Protein AF-A0A7G6T402-F1 (afdb_monomer_lite)

Sequence (61 aa):
MRVGFSDVLGAIEQLQKWTKHGLHWNRAMRVCIAALAGEASPQEARRCFRLAAKEEGRGSS
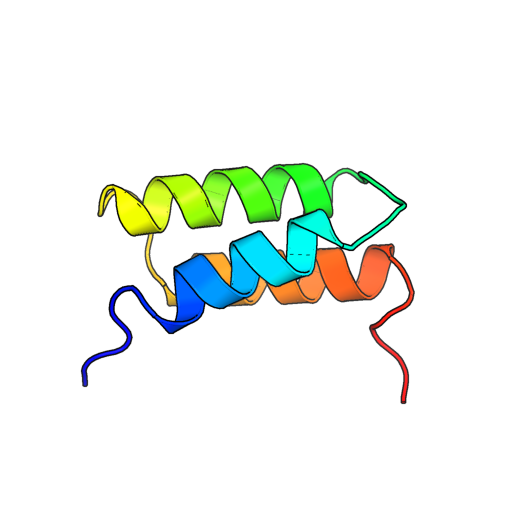
pLDDT: mean 82.83, std 14.96, range [35.19, 94.5]

Structure (mmCIF, N/CA/C/O backbone):
data_AF-A0A7G6T402-F1
#
_entry.id   AF-A0A7G6T402-F1
#
loop_
_atom_site.group_PDB
_atom_site.id
_atom_site.type_symbol
_atom_site.label_atom_id
_atom_site.label_alt_id
_atom_site.label_comp_id
_atom_site.label_asym_id
_atom_site.label_entity_id
_atom_site.label_seq_id
_atom_site.pdbx_PDB_ins_code
_atom_site.Cartn_x
_atom_site.Cartn_y
_atom_site.Cartn_z
_atom_site.occupancy
_atom_site.B_iso_or_equiv
_atom_site.auth_seq_id
_atom_site.auth_comp_id
_atom_site.auth_asym_id
_atom_site.auth_atom_id
_atom_site.pdbx_PDB_model_num
ATOM 1 N N . MET A 1 1 ? 1.514 -14.234 -17.127 1.00 35.19 1 MET A N 1
ATOM 2 C CA . MET A 1 1 ? 1.038 -13.686 -15.836 1.00 35.19 1 MET A CA 1
ATOM 3 C C . MET A 1 1 ? 1.231 -12.178 -15.869 1.00 35.19 1 MET A C 1
ATOM 5 O O . MET A 1 1 ? 2.369 -11.746 -15.959 1.00 35.19 1 MET A O 1
ATOM 9 N N . ARG A 1 2 ? 0.161 -11.376 -15.886 1.00 44.78 2 ARG A N 1
ATOM 10 C CA . ARG A 1 2 ? 0.267 -9.908 -15.887 1.00 44.78 2 ARG A CA 1
ATOM 11 C C . ARG A 1 2 ? -0.570 -9.372 -14.728 1.00 44.78 2 ARG A C 1
ATOM 13 O O . ARG A 1 2 ? -1.757 -9.139 -14.880 1.00 44.78 2 ARG A O 1
ATOM 20 N N . VAL A 1 3 ? 0.058 -9.252 -13.563 1.00 55.25 3 VAL A N 1
ATOM 21 C CA . VAL A 1 3 ? -0.485 -8.521 -12.411 1.00 55.25 3 VAL A CA 1
ATOM 22 C C . VAL A 1 3 ? 0.353 -7.256 -12.320 1.00 55.25 3 VAL A C 1
ATOM 24 O O . VAL A 1 3 ? 1.409 -7.276 -11.701 1.00 55.25 3 VAL A O 1
ATOM 27 N N . GLY A 1 4 ? 0.008 -6.242 -13.111 1.00 53.28 4 GLY A N 1
ATOM 28 C CA . GLY A 1 4 ? 0.975 -5.195 -13.459 1.00 53.28 4 GLY A CA 1
ATOM 29 C C . GLY A 1 4 ? 0.799 -3.888 -12.704 1.00 53.28 4 GLY A C 1
ATOM 30 O O . GLY A 1 4 ? 1.732 -3.398 -12.092 1.00 53.28 4 GLY A O 1
ATOM 31 N N . PHE A 1 5 ? -0.391 -3.303 -12.772 1.00 52.91 5 PHE A N 1
ATOM 32 C CA . PHE A 1 5 ? -0.568 -1.895 -12.405 1.00 52.91 5 PHE A CA 1
ATOM 33 C C . PHE A 1 5 ? -1.996 -1.612 -11.951 1.00 52.91 5 PHE A C 1
ATOM 35 O O . PHE A 1 5 ? -2.203 -0.966 -10.931 1.00 52.91 5 PHE A O 1
ATOM 42 N N . SER A 1 6 ? -2.975 -2.186 -12.659 1.00 62.00 6 SER A N 1
ATOM 43 C CA . SER A 1 6 ? -4.403 -2.042 -12.362 1.00 62.00 6 SER A CA 1
ATOM 44 C C . SER A 1 6 ? -4.744 -2.475 -10.933 1.00 62.00 6 SER A C 1
ATOM 46 O O . SER A 1 6 ? -5.432 -1.752 -10.221 1.00 62.00 6 SER A O 1
ATOM 48 N N . ASP A 1 7 ? -4.178 -3.595 -10.473 1.00 76.38 7 ASP A N 1
ATOM 49 C CA . ASP A 1 7 ? -4.419 -4.101 -9.116 1.00 76.38 7 ASP A CA 1
ATOM 50 C C . ASP A 1 7 ? -3.740 -3.251 -8.030 1.00 76.38 7 ASP A C 1
ATOM 52 O O . ASP A 1 7 ? -4.249 -3.141 -6.916 1.00 76.38 7 ASP A O 1
ATOM 56 N N . VAL A 1 8 ? -2.587 -2.641 -8.336 1.00 84.19 8 VAL A N 1
ATOM 57 C CA . VAL A 1 8 ? -1.829 -1.818 -7.376 1.00 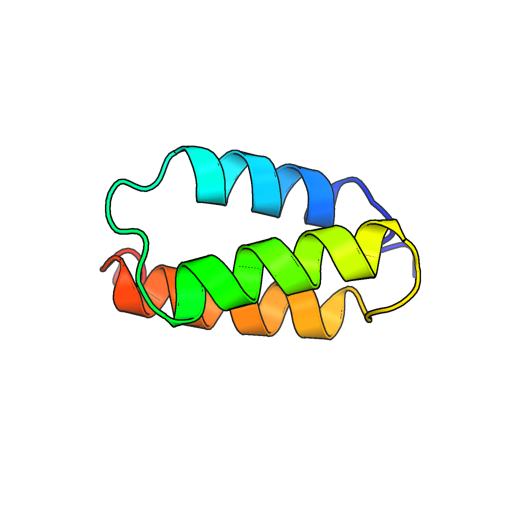84.19 8 VAL A CA 1
ATOM 58 C C . VAL A 1 8 ? -2.453 -0.430 -7.247 1.00 84.19 8 VAL A C 1
ATOM 60 O O . VAL A 1 8 ? -2.622 0.057 -6.132 1.00 84.19 8 VAL A O 1
ATOM 63 N N . LEU A 1 9 ? -2.864 0.178 -8.362 1.00 85.38 9 LEU A N 1
ATOM 64 C CA . LEU A 1 9 ? -3.633 1.424 -8.350 1.00 85.38 9 LEU A CA 1
ATOM 65 C C . LEU A 1 9 ? -4.961 1.242 -7.610 1.00 85.38 9 LEU A C 1
ATOM 67 O O . LEU A 1 9 ? -5.267 2.030 -6.719 1.00 85.38 9 LEU A O 1
ATOM 71 N N . GLY A 1 10 ? -5.687 0.151 -7.878 1.00 87.31 10 GLY A N 1
ATOM 72 C CA . GLY A 1 10 ? -6.911 -0.174 -7.143 1.00 87.31 10 GLY A CA 1
ATOM 73 C C . GLY A 1 10 ? -6.674 -0.347 -5.638 1.00 87.31 10 GLY A C 1
ATOM 74 O O . GLY A 1 10 ? -7.486 0.098 -4.828 1.00 87.31 10 GLY A O 1
ATOM 75 N N . ALA A 1 11 ? -5.538 -0.925 -5.233 1.00 87.25 11 ALA A N 1
ATOM 76 C CA . ALA A 1 11 ? -5.167 -1.014 -3.822 1.00 87.25 11 ALA A CA 1
ATOM 77 C C . ALA A 1 11 ? -4.921 0.371 -3.193 1.00 87.25 11 ALA A C 1
ATOM 79 O O . ALA A 1 11 ? -5.376 0.614 -2.077 1.00 87.25 11 ALA A O 1
ATOM 80 N N . ILE A 1 12 ? -4.262 1.294 -3.902 1.00 88.94 12 ILE A N 1
ATOM 81 C CA . ILE A 1 12 ? -4.047 2.677 -3.439 1.00 88.94 12 ILE A CA 1
ATOM 82 C C . ILE A 1 12 ? -5.378 3.413 -3.288 1.00 88.94 12 ILE A C 1
ATOM 84 O O . ILE A 1 12 ? -5.630 4.006 -2.240 1.00 88.94 12 ILE A O 1
ATOM 88 N N . GLU A 1 13 ? -6.252 3.338 -4.292 1.00 90.19 13 GLU A N 1
ATOM 89 C CA . GLU A 1 13 ? -7.582 3.954 -4.244 1.00 90.19 13 GLU A CA 1
ATOM 90 C C . GLU A 1 13 ? -8.422 3.417 -3.081 1.00 90.19 13 GLU A C 1
ATOM 92 O O . GLU A 1 13 ? -9.154 4.166 -2.436 1.00 90.19 13 GLU A O 1
ATOM 97 N N . GLN A 1 14 ? -8.318 2.120 -2.782 1.00 89.44 14 GLN A N 1
ATOM 98 C CA . GLN A 1 14 ? -8.981 1.529 -1.622 1.00 89.44 14 GLN A CA 1
ATOM 99 C C . GLN A 1 14 ? -8.377 2.024 -0.308 1.00 89.44 14 GLN A C 1
ATOM 101 O O . GLN A 1 14 ? -9.132 2.387 0.590 1.00 89.44 14 GLN A O 1
ATOM 106 N N . LEU A 1 15 ? -7.046 2.093 -0.201 1.00 89.31 15 LEU A N 1
ATOM 107 C CA . LEU A 1 15 ? -6.366 2.610 0.991 1.00 89.31 15 LEU A CA 1
ATOM 108 C C . LEU A 1 15 ? -6.738 4.071 1.275 1.00 89.31 15 LEU A C 1
ATOM 110 O O . LEU A 1 15 ? -6.924 4.420 2.436 1.00 89.31 15 LEU A O 1
ATOM 114 N N . GLN A 1 16 ? -6.897 4.914 0.250 1.00 89.94 16 GLN A N 1
ATOM 115 C CA . GLN A 1 16 ? -7.307 6.317 0.415 1.00 89.94 16 GLN A CA 1
ATOM 116 C C . GLN A 1 16 ? -8.721 6.485 0.998 1.00 89.94 16 GLN A C 1
ATOM 118 O O . GLN A 1 16 ? -9.035 7.542 1.537 1.00 89.94 16 GLN A O 1
ATOM 123 N N . LYS A 1 17 ? -9.578 5.459 0.912 1.00 89.12 17 LYS A N 1
ATOM 124 C CA . LYS A 1 17 ? -10.938 5.478 1.483 1.00 89.12 17 LYS A CA 1
ATOM 125 C C . LYS A 1 17 ? -10.981 5.083 2.960 1.00 89.12 17 LYS A C 1
ATOM 127 O O . LYS A 1 17 ? -12.053 5.109 3.563 1.00 89.12 17 LYS A O 1
ATOM 132 N N . TRP A 1 18 ? -9.872 4.613 3.525 1.00 88.94 18 TRP A N 1
ATOM 133 C CA . TRP A 1 18 ? -9.827 4.157 4.913 1.00 88.94 18 TRP A CA 1
ATOM 134 C C . TRP A 1 18 ? -9.613 5.338 5.848 1.00 88.94 18 TRP A C 1
ATOM 136 O O . TRP A 1 18 ? -8.985 6.320 5.470 1.00 88.94 18 TRP A O 1
ATOM 146 N N . THR A 1 19 ? -10.152 5.254 7.062 1.00 84.94 19 THR A N 1
ATOM 147 C CA . THR A 1 19 ? -10.087 6.369 8.016 1.00 84.94 19 THR A CA 1
ATOM 148 C C . THR A 1 19 ? -8.982 6.190 9.048 1.00 84.94 19 THR A C 1
ATOM 150 O O . THR A 1 19 ? -8.515 7.192 9.593 1.00 84.94 19 THR A O 1
ATOM 153 N N . LYS A 1 20 ? -8.507 4.959 9.310 1.00 83.25 20 LYS A N 1
ATOM 154 C CA . LYS A 1 20 ? -7.347 4.744 10.186 1.00 83.25 20 LYS A CA 1
ATOM 155 C C . LYS A 1 20 ? -6.081 4.569 9.359 1.00 83.25 2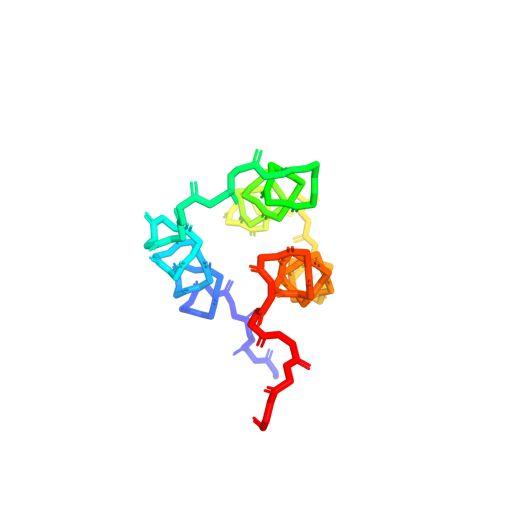0 LYS A C 1
ATOM 157 O O . LYS A 1 20 ? -5.856 3.571 8.675 1.00 83.25 20 LYS A O 1
ATOM 162 N N . HIS A 1 21 ? -5.185 5.534 9.506 1.00 85.69 21 HIS A N 1
ATOM 163 C CA . HIS A 1 21 ? -3.856 5.502 8.904 1.00 85.69 21 HIS A CA 1
ATOM 164 C C . HIS A 1 21 ? -2.836 4.894 9.872 1.00 85.69 21 HIS A C 1
ATOM 166 O O . HIS A 1 21 ? -1.917 5.560 10.348 1.00 85.69 21 HIS A O 1
ATOM 172 N N . GLY A 1 22 ? -3.032 3.613 10.189 1.00 87.25 22 GLY A N 1
ATOM 173 C CA . GLY A 1 22 ? -2.150 2.842 11.066 1.00 87.25 22 GLY A CA 1
ATOM 174 C C . GLY A 1 22 ? -0.769 2.541 10.468 1.00 87.25 22 GLY A C 1
ATOM 175 O O . GLY A 1 22 ? -0.429 2.944 9.347 1.00 87.25 22 GLY A O 1
ATOM 176 N N . LEU A 1 23 ? 0.047 1.790 11.210 1.00 91.56 23 LEU A N 1
ATOM 177 C CA . LEU A 1 23 ? 1.414 1.450 10.795 1.00 91.56 23 LEU A CA 1
ATOM 178 C C . LEU A 1 23 ? 1.412 0.644 9.486 1.00 91.56 23 LEU A C 1
ATOM 180 O O . LEU A 1 23 ? 2.226 0.895 8.590 1.00 91.56 23 LEU A O 1
ATOM 184 N N . HIS A 1 24 ? 0.482 -0.304 9.346 1.00 91.44 24 HIS A N 1
ATOM 185 C CA . HIS A 1 24 ? 0.393 -1.131 8.148 1.00 91.44 24 HIS A CA 1
ATOM 186 C C . HIS A 1 24 ? -0.263 -0.395 6.988 1.00 91.44 24 HIS A C 1
ATOM 188 O O . HIS A 1 24 ? 0.103 -0.677 5.850 1.00 91.44 24 HIS A O 1
ATOM 194 N N . TRP A 1 25 ? -1.149 0.574 7.241 1.00 93.12 25 TRP A N 1
ATOM 195 C CA . TRP A 1 25 ? -1.679 1.451 6.192 1.00 93.12 25 TRP A CA 1
ATOM 196 C C . TRP A 1 25 ? -0.553 2.235 5.517 1.00 93.12 25 TRP A C 1
ATOM 198 O O . TRP A 1 25 ? -0.384 2.153 4.300 1.00 93.12 25 TRP A O 1
ATOM 208 N N . ASN A 1 26 ? 0.295 2.895 6.313 1.00 94.38 26 ASN A N 1
ATOM 209 C CA . ASN A 1 26 ? 1.438 3.647 5.791 1.00 94.38 26 ASN A CA 1
ATOM 210 C C . ASN A 1 26 ? 2.397 2.738 5.017 1.00 94.38 26 ASN A C 1
ATOM 212 O O . ASN A 1 26 ? 2.885 3.089 3.941 1.00 94.38 26 ASN A O 1
ATOM 216 N N . ARG A 1 27 ? 2.643 1.534 5.542 1.00 93.62 27 ARG A N 1
ATOM 217 C CA . ARG A 1 27 ? 3.481 0.542 4.868 1.00 93.62 27 ARG A CA 1
ATOM 218 C C . ARG A 1 27 ? 2.863 0.068 3.552 1.00 93.62 27 ARG A C 1
ATOM 220 O O . ARG A 1 27 ? 3.577 -0.022 2.561 1.00 93.62 27 ARG A O 1
ATOM 227 N N . ALA A 1 28 ? 1.561 -0.204 3.522 1.00 93.06 28 ALA A N 1
ATOM 228 C CA . ALA A 1 28 ? 0.854 -0.619 2.316 1.00 93.06 28 ALA A CA 1
ATOM 229 C C . ALA A 1 28 ? 0.885 0.471 1.242 1.00 93.06 28 ALA A C 1
ATOM 231 O O . ALA A 1 28 ? 1.202 0.161 0.097 1.00 93.06 28 ALA A O 1
ATOM 232 N N . MET A 1 29 ? 0.662 1.734 1.615 1.00 93.44 29 MET A N 1
ATOM 233 C CA . MET A 1 29 ? 0.731 2.867 0.691 1.00 93.44 29 MET A CA 1
ATOM 234 C C . MET A 1 29 ? 2.121 2.983 0.052 1.00 93.44 29 MET A C 1
ATOM 236 O O . MET A 1 29 ? 2.248 3.002 -1.170 1.00 93.44 29 MET A O 1
ATOM 240 N N . ARG A 1 30 ? 3.181 2.957 0.871 1.00 94.50 30 ARG A N 1
ATOM 241 C CA . ARG A 1 30 ? 4.572 3.028 0.392 1.00 94.50 30 ARG A CA 1
ATOM 242 C C . ARG A 1 30 ? 4.931 1.875 -0.542 1.00 94.50 30 ARG A C 1
ATOM 244 O O . ARG A 1 30 ? 5.533 2.106 -1.583 1.00 94.50 30 ARG A O 1
ATOM 251 N N . VAL A 1 31 ? 4.549 0.646 -0.190 1.00 94.12 31 VAL A N 1
ATOM 252 C CA . VAL A 1 31 ? 4.841 -0.535 -1.016 1.00 94.12 31 VAL A CA 1
ATOM 253 C C . VAL A 1 31 ? 4.043 -0.513 -2.322 1.00 94.12 31 VAL A C 1
ATOM 255 O O . VAL A 1 31 ? 4.570 -0.927 -3.349 1.00 94.12 31 VAL A O 1
ATOM 258 N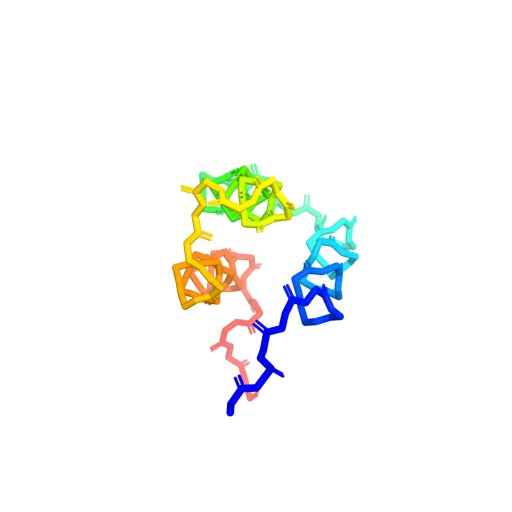 N . CYS A 1 32 ? 2.810 0.002 -2.326 1.00 92.12 32 CYS A N 1
ATOM 259 C CA . CYS A 1 32 ? 2.060 0.168 -3.570 1.00 92.12 32 CYS A CA 1
ATOM 260 C C . CYS A 1 32 ? 2.734 1.188 -4.497 1.00 92.12 32 CYS A C 1
ATOM 262 O O . CYS A 1 32 ? 2.910 0.898 -5.674 1.00 92.12 32 CYS A O 1
ATOM 264 N N . ILE A 1 33 ? 3.189 2.332 -3.974 1.00 91.44 33 ILE A N 1
ATOM 265 C CA . ILE A 1 33 ? 3.930 3.328 -4.766 1.00 91.44 33 ILE A CA 1
ATOM 266 C C . ILE A 1 33 ? 5.239 2.732 -5.312 1.00 91.44 33 ILE A C 1
ATOM 268 O O . ILE A 1 33 ? 5.512 2.855 -6.503 1.00 91.44 33 ILE A O 1
ATOM 272 N N . ALA A 1 34 ? 6.003 2.014 -4.483 1.00 92.12 34 ALA A N 1
ATOM 273 C CA . ALA A 1 34 ? 7.221 1.325 -4.917 1.00 92.12 34 ALA A CA 1
ATOM 274 C C . ALA A 1 34 ? 6.940 0.266 -5.999 1.00 92.12 34 ALA A C 1
ATOM 276 O O . ALA A 1 34 ? 7.708 0.119 -6.944 1.00 92.12 34 ALA A O 1
ATOM 277 N N . ALA A 1 35 ? 5.814 -0.448 -5.913 1.00 90.38 35 ALA A N 1
ATOM 278 C CA . ALA A 1 35 ? 5.422 -1.414 -6.935 1.00 90.38 35 ALA A CA 1
ATOM 279 C C . ALA A 1 35 ? 5.050 -0.747 -8.269 1.00 90.38 35 ALA A C 1
ATOM 281 O O . ALA A 1 35 ? 5.367 -1.298 -9.322 1.00 90.38 35 ALA A O 1
ATOM 282 N N . LEU A 1 36 ? 4.452 0.452 -8.248 1.00 87.00 36 LEU A N 1
ATOM 283 C CA . LEU A 1 36 ? 4.232 1.251 -9.463 1.00 87.00 36 LEU A CA 1
ATOM 284 C C . LEU A 1 36 ? 5.550 1.738 -10.080 1.00 87.00 36 LEU A C 1
ATOM 286 O O . LEU A 1 36 ? 5.658 1.827 -11.299 1.00 87.00 36 LEU A O 1
ATOM 290 N N . ALA A 1 37 ? 6.560 2.015 -9.255 1.00 89.12 37 ALA A N 1
ATOM 291 C CA . ALA A 1 37 ? 7.906 2.358 -9.714 1.00 89.12 37 ALA A CA 1
ATOM 292 C C . ALA A 1 37 ? 8.722 1.136 -10.191 1.00 89.12 37 ALA A C 1
ATOM 294 O O . ALA A 1 37 ? 9.829 1.295 -10.694 1.00 89.12 37 ALA A O 1
ATOM 295 N N . GLY A 1 38 ? 8.198 -0.089 -10.045 1.00 87.94 38 GLY A N 1
ATOM 296 C CA . GLY A 1 38 ? 8.931 -1.324 -10.344 1.00 87.94 38 GLY A CA 1
ATOM 297 C C . GLY A 1 38 ? 9.989 -1.699 -9.296 1.00 87.94 38 GLY A C 1
ATOM 298 O O . GLY A 1 38 ? 10.764 -2.625 -9.517 1.00 87.94 38 GLY A O 1
ATOM 299 N N . GLU A 1 39 ? 10.008 -1.016 -8.151 1.00 90.56 39 GLU A N 1
ATOM 300 C CA . GLU A 1 39 ? 10.959 -1.209 -7.047 1.00 90.56 39 GLU A CA 1
ATOM 301 C C . GLU A 1 39 ? 10.480 -2.242 -6.016 1.00 90.56 39 GLU A C 1
ATOM 303 O O . GLU A 1 39 ? 11.264 -2.737 -5.208 1.00 90.56 39 GLU A O 1
ATOM 308 N N . ALA A 1 40 ? 9.190 -2.589 -6.038 1.00 89.12 40 ALA A N 1
ATOM 309 C CA . ALA A 1 40 ? 8.609 -3.629 -5.195 1.00 89.12 40 ALA A CA 1
ATOM 310 C C . ALA A 1 40 ? 7.746 -4.595 -6.009 1.00 89.12 40 ALA A C 1
ATOM 312 O O . ALA A 1 40 ? 7.174 -4.251 -7.045 1.00 89.12 40 ALA A O 1
ATOM 313 N N . SER A 1 41 ? 7.610 -5.830 -5.523 1.00 87.75 41 SER A N 1
ATOM 314 C CA . SER A 1 41 ? 6.774 -6.813 -6.211 1.00 87.75 41 SER A CA 1
ATOM 315 C C . SER A 1 41 ? 5.278 -6.563 -5.944 1.00 87.75 41 SER A C 1
ATOM 317 O O . SER A 1 41 ? 4.882 -6.272 -4.808 1.00 87.75 41 SER A O 1
ATOM 319 N N . PRO A 1 42 ? 4.390 -6.794 -6.929 1.00 84.44 42 PRO A N 1
ATOM 320 C CA . PRO A 1 42 ? 2.943 -6.745 -6.706 1.00 84.44 42 PRO A CA 1
ATOM 321 C C . PRO A 1 42 ? 2.455 -7.712 -5.611 1.00 84.44 42 PRO A C 1
ATOM 323 O O . PRO A 1 42 ? 1.422 -7.489 -4.982 1.00 84.44 42 PRO A O 1
ATOM 326 N N . GLN A 1 43 ? 3.183 -8.810 -5.373 1.00 88.00 43 GLN A N 1
ATOM 327 C CA . GLN A 1 43 ? 2.885 -9.769 -4.303 1.00 88.00 43 GLN A CA 1
ATOM 328 C C . GLN A 1 43 ? 3.105 -9.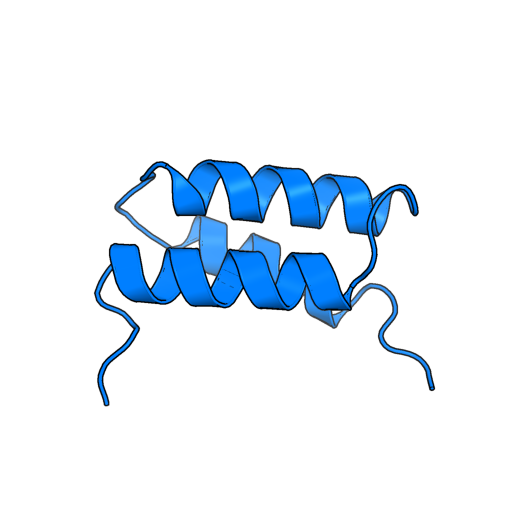156 -2.916 1.00 88.00 43 GLN A C 1
ATOM 330 O O . GLN A 1 43 ? 2.295 -9.368 -2.010 1.00 88.00 43 GLN A O 1
ATOM 335 N N . GLU A 1 44 ? 4.167 -8.369 -2.764 1.00 89.31 44 GLU A N 1
ATOM 336 C CA . GLU A 1 44 ? 4.473 -7.666 -1.524 1.00 89.31 44 GLU A CA 1
ATOM 337 C C . GLU A 1 44 ? 3.444 -6.568 -1.237 1.00 89.31 44 GLU A C 1
ATOM 339 O O . GLU A 1 44 ? 2.917 -6.509 -0.124 1.00 89.31 44 GLU A O 1
ATOM 344 N N . ALA A 1 45 ? 3.039 -5.808 -2.262 1.00 88.88 45 ALA A N 1
ATOM 345 C CA . ALA A 1 45 ? 1.946 -4.837 -2.161 1.00 88.88 45 ALA A CA 1
ATOM 346 C C . ALA A 1 45 ? 0.646 -5.489 -1.658 1.00 88.88 45 ALA A C 1
ATOM 348 O O . ALA A 1 45 ? 0.050 -5.023 -0.684 1.00 88.88 45 ALA A O 1
ATOM 349 N N . ARG A 1 46 ? 0.253 -6.642 -2.227 1.00 88.56 46 ARG A N 1
ATOM 350 C CA . ARG A 1 46 ? -0.925 -7.406 -1.767 1.00 88.56 46 ARG A CA 1
ATOM 351 C C . ARG A 1 46 ? -0.801 -7.898 -0.326 1.00 88.56 46 ARG A C 1
ATOM 353 O O . ARG A 1 46 ? -1.794 -7.948 0.403 1.00 88.56 46 ARG A O 1
ATOM 360 N N . ARG A 1 47 ? 0.395 -8.307 0.106 1.00 90.44 47 ARG A N 1
ATOM 361 C CA . ARG A 1 47 ? 0.627 -8.742 1.491 1.00 90.44 47 ARG A CA 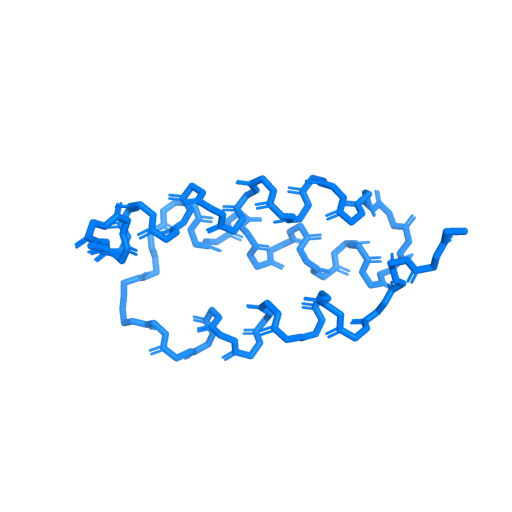1
ATOM 362 C C . ARG A 1 47 ? 0.458 -7.575 2.461 1.00 90.44 47 ARG A C 1
ATOM 364 O O . ARG A 1 47 ? -0.261 -7.726 3.446 1.00 90.44 47 ARG A O 1
ATOM 371 N N . CYS A 1 48 ? 1.072 -6.430 2.173 1.00 92.12 48 CYS A N 1
ATOM 372 C CA . CYS A 1 48 ? 0.954 -5.241 3.013 1.00 92.12 48 CYS A CA 1
ATOM 373 C C . CYS A 1 48 ? -0.481 -4.710 3.058 1.00 92.12 48 CYS A C 1
ATOM 375 O O . CYS A 1 48 ? -0.964 -4.391 4.140 1.00 92.12 48 CYS A O 1
ATOM 377 N N . PHE A 1 49 ? -1.191 -4.716 1.928 1.00 89.31 49 PHE A N 1
ATOM 378 C CA . PHE A 1 49 ? -2.599 -4.330 1.869 1.00 89.31 49 PHE A CA 1
ATOM 379 C C . PHE A 1 49 ? -3.480 -5.173 2.805 1.00 89.31 49 PHE A C 1
ATOM 381 O O . PHE A 1 49 ? -4.267 -4.626 3.570 1.00 89.31 49 PHE A O 1
ATOM 388 N N . ARG A 1 50 ? -3.318 -6.505 2.818 1.00 89.81 50 ARG A N 1
ATOM 389 C CA . ARG A 1 50 ? -4.087 -7.385 3.722 1.00 89.81 50 ARG A CA 1
ATOM 390 C C . ARG A 1 50 ? -3.806 -7.119 5.201 1.00 89.81 50 ARG A C 1
ATOM 392 O O . ARG A 1 50 ? -4.725 -7.173 6.014 1.00 89.81 50 ARG A O 1
ATOM 399 N N . LEU A 1 51 ? -2.552 -6.836 5.554 1.00 91.38 51 LEU A N 1
ATOM 400 C CA . LEU A 1 51 ? -2.192 -6.477 6.930 1.00 91.38 51 LEU A CA 1
ATOM 401 C C . LEU A 1 51 ? -2.845 -5.157 7.341 1.00 91.38 51 LEU A C 1
ATOM 403 O O . LEU A 1 51 ? -3.413 -5.067 8.425 1.00 91.38 51 LEU A O 1
ATOM 407 N N . ALA A 1 52 ? -2.825 -4.174 6.444 1.00 90.69 52 ALA A N 1
ATOM 408 C CA . ALA A 1 52 ? -3.494 -2.904 6.653 1.00 90.69 52 ALA A CA 1
ATOM 409 C C . ALA A 1 52 ? -5.016 -3.090 6.809 1.00 90.69 52 ALA A C 1
ATOM 411 O O . ALA A 1 52 ? -5.610 -2.513 7.714 1.00 90.69 52 ALA A O 1
ATOM 412 N N . ALA A 1 53 ? -5.643 -3.940 5.987 1.00 88.88 53 ALA A N 1
ATOM 413 C CA . ALA A 1 53 ? -7.081 -4.212 6.068 1.00 88.88 53 ALA A CA 1
ATOM 414 C C . ALA A 1 53 ? -7.463 -4.843 7.413 1.00 88.88 53 ALA A C 1
ATOM 416 O O . ALA A 1 53 ? -8.490 -4.502 7.998 1.00 88.88 53 ALA A O 1
ATOM 417 N N . LYS A 1 54 ? -6.613 -5.735 7.935 1.00 88.81 54 LYS A N 1
ATOM 418 C CA . LYS A 1 54 ? -6.794 -6.325 9.263 1.00 88.81 54 LYS A CA 1
ATOM 419 C C . LYS A 1 54 ? -6.716 -5.269 10.372 1.00 88.81 54 LYS A C 1
ATOM 421 O O . LYS A 1 54 ? -7.536 -5.310 11.280 1.00 88.81 54 LYS A O 1
ATOM 426 N N . GLU A 1 55 ? -5.771 -4.332 10.285 1.00 87.69 55 GLU A N 1
ATOM 427 C CA . GLU A 1 55 ? -5.604 -3.240 11.261 1.00 87.69 55 GLU A CA 1
ATOM 428 C C . GLU A 1 55 ? -6.775 -2.243 11.239 1.00 87.69 55 GLU A C 1
ATOM 430 O O . GLU A 1 55 ? -7.262 -1.833 12.291 1.00 87.69 55 GLU A O 1
ATOM 435 N N . GLU A 1 56 ? -7.285 -1.908 10.052 1.00 85.38 56 GLU A N 1
ATOM 436 C CA . GLU A 1 56 ? -8.467 -1.047 9.896 1.00 85.38 56 GLU A CA 1
ATOM 437 C C . GLU A 1 56 ? -9.720 -1.666 10.552 1.00 85.38 56 GLU A C 1
ATOM 439 O O . GLU A 1 56 ? -10.603 -0.951 11.038 1.00 85.38 56 GLU A O 1
ATOM 444 N N . GLY A 1 57 ? -9.769 -3.003 10.629 1.00 82.75 57 GLY A N 1
ATOM 445 C CA . GLY A 1 57 ? -10.942 -3.781 11.038 1.00 82.75 57 GLY A CA 1
ATOM 446 C C . GLY A 1 57 ? -11.770 -4.290 9.854 1.00 82.75 57 GLY A C 1
ATOM 447 O O . GLY A 1 57 ? -12.873 -4.788 10.037 1.00 82.75 57 GLY A O 1
ATOM 448 N N . ARG A 1 58 ? -11.231 -4.206 8.633 1.00 69.00 58 ARG A N 1
ATOM 449 C CA . ARG A 1 58 ? -11.829 -4.731 7.391 1.00 69.00 58 ARG A CA 1
ATOM 450 C C . ARG A 1 58 ? -11.468 -6.201 7.130 1.00 69.00 58 ARG A C 1
ATOM 452 O O . ARG A 1 58 ? -11.708 -6.710 6.044 1.00 69.00 58 ARG A O 1
ATOM 459 N N . GLY A 1 59 ? -10.863 -6.873 8.112 1.00 60.44 59 GLY A N 1
ATOM 460 C CA . GLY A 1 59 ? -10.393 -8.258 8.025 1.00 60.44 59 GLY A CA 1
ATOM 461 C C . GLY A 1 59 ? -11.388 -9.338 8.461 1.00 60.44 59 GLY A C 1
ATOM 462 O O . GLY A 1 59 ? -10.966 -10.486 8.558 1.00 60.44 59 GLY A O 1
ATOM 463 N N . SER A 1 60 ? -12.655 -9.005 8.730 1.00 39.78 60 SER A N 1
ATOM 464 C CA . SER A 1 60 ? -13.640 -9.976 9.226 1.00 39.78 60 SER A CA 1
ATOM 465 C C . SER A 1 60 ? -15.043 -9.729 8.664 1.00 39.78 60 SER A C 1
ATOM 467 O O . SER A 1 60 ? -15.832 -8.999 9.263 1.00 39.78 60 SER A O 1
ATOM 469 N N . SER A 1 61 ? -15.341 -10.344 7.518 1.00 39.41 61 SER A N 1
ATOM 470 C CA . SER A 1 61 ? -16.546 -11.145 7.208 1.00 39.41 61 SER A CA 1
ATOM 471 C C . SER A 1 61 ? -16.426 -11.690 5.789 1.00 39.41 61 SER A C 1
ATOM 473 O O . SER A 1 61 ? -16.069 -10.892 4.894 1.00 39.41 61 SER A O 1
#

InterPro domains:
  IPR010385 Protein of unknown function DUF982 [PF06169] (5-57)

Organism: NCBI:txid28104

Secondary structure (DSSP, 8-state):
----SHHHHHHHHHHHT-S---HHHHHHHHHHHHHHTTSS-HHHHHHHHHHHHHHHT-S--

Radius of gyration: 10.88 Å; chains: 1; bounding box: 28×20×27 Å

Foldseek 3Di:
DDPAQVVLVVLLVVLVPADDCDPLSVVLNVQSVCSNVVNHPPVVNVVSSQVVCVVSVVNDD